Protein AF-A0A438KG50-F1 (afdb_monomer)

Structure (mmCIF, N/CA/C/O backbone):
data_AF-A0A438KG50-F1
#
_entry.id   AF-A0A438KG50-F1
#
loop_
_atom_site.group_PDB
_atom_site.id
_atom_site.type_symbol
_atom_site.label_atom_id
_atom_site.label_alt_id
_atom_site.label_comp_id
_atom_site.label_asym_id
_atom_site.label_entity_id
_atom_site.label_seq_id
_atom_site.pdbx_PDB_ins_code
_atom_site.Cartn_x
_atom_site.Cartn_y
_atom_site.Cartn_z
_atom_site.occupancy
_atom_site.B_iso_or_equiv
_atom_site.auth_seq_id
_atom_site.auth_comp_id
_atom_site.auth_asym_id
_atom_site.auth_atom_id
_atom_site.pdbx_PDB_model_num
ATOM 1 N N . MET A 1 1 ? 21.117 -13.538 11.634 1.00 56.97 1 MET A N 1
ATOM 2 C CA . MET A 1 1 ? 20.354 -13.274 10.391 1.00 56.97 1 MET A CA 1
ATOM 3 C C . MET A 1 1 ? 20.674 -14.378 9.388 1.00 56.97 1 MET A C 1
ATOM 5 O O . MET A 1 1 ? 21.851 -14.655 9.192 1.00 56.97 1 MET A O 1
ATOM 9 N N . ASN A 1 2 ? 19.670 -15.074 8.841 1.00 75.00 2 ASN A N 1
ATOM 10 C CA . ASN A 1 2 ? 19.881 -16.183 7.894 1.00 75.00 2 ASN A CA 1
ATOM 11 C C . ASN A 1 2 ? 20.673 -15.687 6.662 1.00 75.00 2 ASN A C 1
ATOM 13 O O . ASN A 1 2 ? 20.440 -14.571 6.202 1.00 75.00 2 ASN A O 1
ATOM 17 N N . SER A 1 3 ? 21.595 -16.505 6.139 1.00 83.25 3 SER A N 1
ATOM 18 C CA . SER A 1 3 ? 22.398 -16.239 4.932 1.00 83.25 3 SER A CA 1
ATOM 19 C C . SER A 1 3 ? 21.559 -15.710 3.760 1.00 83.25 3 SER A C 1
ATOM 21 O O . SER A 1 3 ? 21.962 -14.767 3.087 1.00 83.25 3 SER A O 1
ATOM 23 N N . VAL A 1 4 ? 20.345 -16.240 3.588 1.00 83.62 4 VAL A N 1
ATOM 24 C CA . VAL A 1 4 ? 19.396 -15.796 2.554 1.00 83.62 4 VAL A CA 1
ATOM 25 C C . VAL A 1 4 ? 18.961 -14.339 2.752 1.00 83.62 4 VAL A C 1
ATOM 27 O O . VAL A 1 4 ? 18.927 -13.574 1.795 1.00 83.62 4 VAL A O 1
ATOM 30 N N . MET A 1 5 ? 18.684 -13.924 3.992 1.00 83.88 5 MET A N 1
ATOM 31 C CA . MET A 1 5 ? 18.236 -12.557 4.293 1.00 83.88 5 MET A CA 1
ATOM 32 C C . MET A 1 5 ? 19.364 -11.527 4.173 1.00 83.88 5 MET A C 1
ATOM 34 O O . MET A 1 5 ? 19.077 -10.362 3.924 1.00 83.88 5 MET A O 1
ATOM 38 N N . ARG A 1 6 ? 20.630 -11.943 4.329 1.0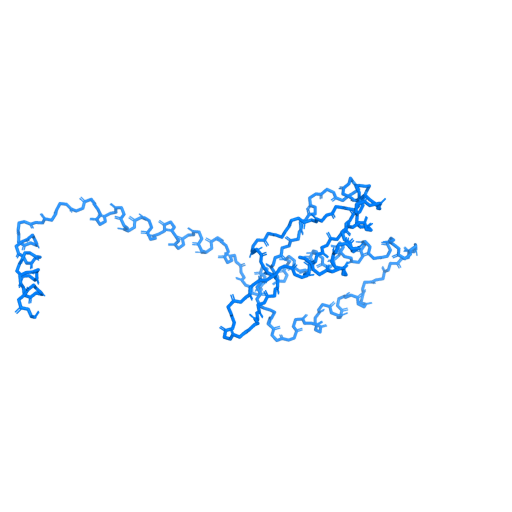0 86.94 6 ARG A N 1
ATOM 39 C CA . ARG A 1 6 ? 21.788 -11.076 4.048 1.00 86.94 6 ARG A CA 1
ATOM 40 C C . ARG A 1 6 ? 21.934 -10.816 2.554 1.00 86.94 6 ARG A C 1
ATOM 42 O O . ARG A 1 6 ? 21.935 -9.662 2.161 1.00 86.94 6 ARG A O 1
ATOM 49 N N . LYS A 1 7 ? 21.912 -11.871 1.733 1.00 91.06 7 LYS A N 1
ATOM 50 C CA . LYS A 1 7 ? 21.948 -11.738 0.266 1.00 91.06 7 LYS A CA 1
ATOM 51 C C . LYS A 1 7 ? 20.788 -10.909 -0.275 1.00 91.06 7 LYS A C 1
ATOM 53 O O . LYS A 1 7 ? 20.955 -10.135 -1.204 1.00 91.06 7 LYS A O 1
ATOM 58 N N . PHE A 1 8 ? 19.601 -11.074 0.305 1.00 85.06 8 PHE A N 1
ATOM 59 C CA . PHE A 1 8 ? 18.457 -10.244 -0.050 1.00 85.06 8 PHE A CA 1
ATOM 60 C C . PHE A 1 8 ? 18.714 -8.763 0.256 1.00 85.06 8 PHE A C 1
ATOM 62 O O . PHE A 1 8 ? 18.474 -7.934 -0.609 1.00 85.06 8 PHE A O 1
ATOM 69 N N . ALA A 1 9 ? 19.222 -8.436 1.450 1.00 86.56 9 ALA A N 1
ATOM 70 C CA . ALA A 1 9 ? 19.550 -7.057 1.814 1.00 86.56 9 ALA A CA 1
ATOM 71 C C . ALA A 1 9 ? 20.639 -6.458 0.909 1.00 86.56 9 ALA A C 1
ATOM 73 O O . ALA A 1 9 ? 20.479 -5.334 0.455 1.00 86.56 9 ALA A O 1
ATOM 74 N N . GLU A 1 10 ? 21.675 -7.234 0.580 1.00 93.25 10 GLU A N 1
ATOM 75 C CA . GLU A 1 10 ? 22.721 -6.836 -0.374 1.00 93.25 10 GLU A CA 1
ATOM 76 C C . GLU A 1 10 ? 22.114 -6.459 -1.733 1.00 93.25 10 GLU A C 1
ATOM 78 O O . GLU A 1 10 ? 22.374 -5.377 -2.237 1.00 93.25 10 GLU A O 1
ATOM 83 N N . VAL A 1 11 ? 21.212 -7.280 -2.284 1.00 90.94 11 VAL A N 1
ATOM 84 C CA . VAL A 1 11 ? 20.533 -6.967 -3.556 1.00 90.94 11 VAL A CA 1
ATOM 85 C C . VAL A 1 11 ? 19.665 -5.706 -3.463 1.00 90.94 11 VAL A C 1
ATOM 87 O O . VAL A 1 11 ? 19.568 -4.956 -4.431 1.00 90.94 11 VAL A O 1
ATOM 90 N N . VAL A 1 12 ? 19.001 -5.471 -2.328 1.00 91.19 12 VAL A N 1
ATOM 91 C CA . VAL A 1 12 ? 18.193 -4.258 -2.116 1.00 91.19 12 VAL A CA 1
ATOM 92 C C . VAL A 1 12 ? 19.076 -3.012 -2.128 1.00 91.19 12 VAL A C 1
ATOM 94 O O . VAL A 1 12 ? 18.736 -2.049 -2.821 1.00 91.19 12 VAL A O 1
ATOM 97 N N . ASP A 1 13 ? 20.204 -3.060 -1.420 1.00 92.44 13 ASP A N 1
ATOM 98 C CA . ASP A 1 13 ? 21.176 -1.967 -1.354 1.00 92.44 13 ASP A CA 1
ATOM 99 C C . ASP A 1 13 ? 21.858 -1.738 -2.711 1.00 92.44 13 ASP A C 1
ATOM 101 O O . ASP A 1 13 ? 21.903 -0.603 -3.184 1.00 92.44 13 ASP A O 1
ATOM 105 N N . ASP A 1 14 ? 22.303 -2.803 -3.385 1.00 95.19 14 ASP A N 1
ATOM 106 C CA . ASP A 1 14 ? 22.966 -2.740 -4.696 1.00 95.19 14 ASP A CA 1
ATOM 107 C C . ASP A 1 14 ? 22.068 -2.108 -5.769 1.00 95.19 14 ASP A C 1
ATOM 109 O O . ASP A 1 14 ? 22.534 -1.386 -6.653 1.00 95.19 14 ASP A O 1
ATOM 113 N N . LEU A 1 15 ? 20.760 -2.367 -5.697 1.00 92.31 15 LEU A N 1
ATOM 114 C CA . LEU A 1 15 ? 19.769 -1.787 -6.603 1.00 92.31 15 LEU A CA 1
ATOM 115 C C . LEU A 1 15 ? 19.260 -0.411 -6.139 1.00 92.31 15 LEU A C 1
ATOM 117 O O . LEU A 1 15 ? 18.443 0.196 -6.837 1.00 92.31 15 LEU A O 1
ATOM 121 N N . GLY A 1 16 ? 19.710 0.082 -4.980 1.00 91.00 16 GLY A N 1
ATOM 122 C CA . GLY A 1 16 ? 19.285 1.358 -4.402 1.00 91.00 16 GLY A CA 1
ATOM 123 C C . GLY A 1 16 ? 17.783 1.419 -4.114 1.00 91.00 16 GLY A C 1
ATOM 124 O O . GLY A 1 16 ? 17.165 2.479 -4.253 1.00 91.00 16 GLY A O 1
ATOM 125 N N . LEU A 1 17 ? 17.169 0.279 -3.786 1.00 91.44 17 LEU A N 1
ATOM 126 C CA . LEU A 1 17 ? 15.732 0.186 -3.555 1.00 91.44 17 LEU A CA 1
ATOM 127 C C . LEU A 1 17 ? 15.378 0.649 -2.142 1.00 91.44 17 LEU A C 1
ATOM 129 O O . LEU A 1 17 ? 15.995 0.267 -1.154 1.00 91.44 17 LEU A O 1
ATOM 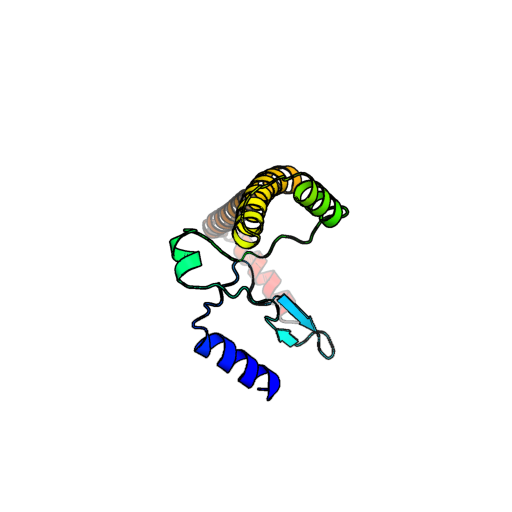133 N N . MET A 1 18 ? 14.315 1.436 -2.043 1.00 88.62 18 MET A N 1
ATOM 134 C CA . MET A 1 18 ? 13.791 1.943 -0.782 1.00 88.62 18 MET A CA 1
ATOM 135 C C . MET A 1 18 ? 12.665 1.043 -0.275 1.00 88.62 18 MET A C 1
ATOM 137 O O . MET A 1 18 ? 11.705 0.782 -0.999 1.00 88.62 18 MET A O 1
ATOM 141 N N . ASP A 1 19 ? 12.750 0.604 0.982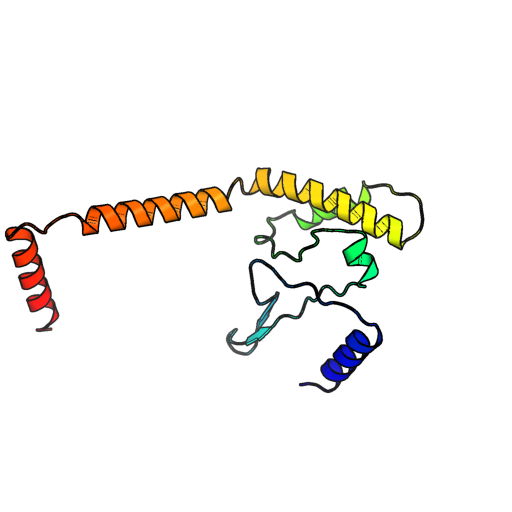 1.00 88.06 19 ASP A N 1
ATOM 142 C CA . ASP A 1 19 ? 11.649 -0.069 1.682 1.00 88.06 19 ASP A CA 1
ATOM 143 C C . ASP A 1 19 ? 10.702 0.977 2.281 1.00 88.06 19 ASP A C 1
ATOM 145 O O . ASP A 1 19 ? 11.062 1.714 3.202 1.00 88.06 19 ASP A O 1
ATOM 149 N N . LEU A 1 20 ? 9.480 1.062 1.755 1.00 84.12 20 LEU A N 1
ATOM 150 C CA . LEU A 1 20 ? 8.488 2.013 2.252 1.00 84.12 20 LEU A CA 1
ATOM 151 C C . LEU A 1 20 ? 8.063 1.653 3.681 1.00 84.12 20 LEU A C 1
ATOM 153 O O . LEU A 1 20 ? 7.773 0.489 3.940 1.00 84.12 20 LEU A O 1
ATOM 157 N N . PRO A 1 21 ? 7.954 2.604 4.625 1.00 81.50 21 PRO A N 1
ATOM 158 C CA . PRO A 1 21 ? 7.528 2.297 5.988 1.00 81.50 21 PRO A CA 1
ATOM 159 C C . PRO A 1 21 ? 6.062 1.840 6.032 1.00 81.50 21 PRO A C 1
ATOM 161 O O . PRO A 1 21 ? 5.196 2.413 5.365 1.00 81.50 21 PRO A O 1
ATOM 164 N N . LEU A 1 22 ? 5.782 0.827 6.859 1.00 81.06 22 LEU A N 1
ATOM 165 C CA . LEU A 1 22 ? 4.425 0.358 7.131 1.00 81.06 22 LEU A CA 1
ATOM 166 C C . LEU A 1 22 ? 3.763 1.255 8.184 1.00 81.06 22 LEU A C 1
ATOM 168 O O . LEU A 1 22 ? 4.232 1.361 9.313 1.00 81.06 22 LEU A O 1
ATOM 172 N N . GLN A 1 23 ? 2.646 1.874 7.820 1.00 80.06 23 GLN A N 1
ATOM 173 C CA . GLN A 1 23 ? 1.787 2.640 8.717 1.00 80.06 23 GLN A CA 1
ATOM 174 C C . GLN A 1 23 ? 0.640 1.768 9.246 1.00 80.06 23 GLN A C 1
ATOM 176 O O . GLN A 1 23 ? 0.071 0.944 8.521 1.00 80.06 23 GLN A O 1
ATOM 181 N N . GLY A 1 24 ? 0.264 1.973 10.511 1.00 69.19 24 GLY A N 1
ATOM 182 C CA . GLY A 1 24 ? -0.836 1.241 11.153 1.00 69.19 24 GLY A CA 1
ATOM 183 C C . GLY A 1 24 ? -0.461 -0.150 11.687 1.00 69.19 24 GLY A C 1
ATOM 184 O O . GLY A 1 24 ? -1.348 -0.955 11.976 1.00 69.19 24 GLY A O 1
ATOM 185 N N . GLY A 1 25 ? 0.836 -0.448 11.815 1.00 70.31 25 GLY A N 1
ATOM 186 C CA . GLY A 1 25 ? 1.359 -1.646 12.477 1.00 70.31 25 GLY A CA 1
ATOM 187 C C . GLY A 1 25 ? 2.841 -1.876 12.175 1.00 70.31 25 GLY A C 1
ATOM 188 O O . GLY A 1 25 ? 3.329 -1.452 11.136 1.00 70.31 25 GLY A O 1
ATOM 189 N N . GLU A 1 26 ? 3.550 -2.566 13.067 1.00 72.44 26 GLU A N 1
ATOM 190 C CA . GLU A 1 26 ? 4.988 -2.854 12.904 1.00 72.44 26 GLU A CA 1
ATOM 191 C C . GLU A 1 26 ? 5.259 -4.209 12.226 1.00 72.44 26 GLU A C 1
ATOM 193 O O . GLU A 1 26 ? 6.347 -4.454 11.705 1.00 72.44 26 GLU A O 1
ATOM 198 N N . PHE A 1 27 ? 4.250 -5.085 12.178 1.00 81.12 27 PHE A N 1
ATOM 199 C CA . PHE A 1 27 ? 4.397 -6.478 11.758 1.00 81.12 27 PHE A CA 1
ATOM 200 C C . PHE A 1 27 ? 3.329 -6.881 10.743 1.00 81.12 27 PHE A C 1
ATOM 202 O O . PHE A 1 27 ? 2.166 -6.475 10.834 1.00 81.12 27 PHE A O 1
ATOM 209 N N . THR A 1 28 ? 3.721 -7.720 9.786 1.00 77.31 28 THR A N 1
ATOM 210 C CA . THR A 1 28 ? 2.817 -8.274 8.763 1.00 77.31 28 THR A CA 1
ATOM 211 C C . THR A 1 28 ? 2.556 -9.759 8.973 1.00 77.31 28 THR A C 1
ATOM 213 O O . THR A 1 28 ? 1.570 -10.290 8.470 1.00 77.31 28 THR A O 1
ATOM 216 N N . TRP A 1 29 ? 3.387 -10.402 9.792 1.00 80.56 29 TRP A N 1
ATOM 217 C CA . TRP A 1 29 ? 3.307 -11.810 10.114 1.00 80.56 29 TRP A CA 1
ATOM 218 C C . TRP A 1 29 ? 3.465 -12.038 11.619 1.00 80.56 29 TRP A C 1
ATOM 220 O O . TRP A 1 29 ? 4.251 -11.366 12.293 1.00 80.56 29 TRP A O 1
ATOM 230 N N . ASN A 1 30 ? 2.722 -13.013 12.133 1.00 82.69 30 ASN A N 1
ATOM 231 C CA . ASN A 1 30 ? 2.808 -13.518 13.494 1.00 82.69 30 ASN A CA 1
ATOM 232 C C . ASN A 1 30 ? 2.848 -15.052 13.467 1.00 82.69 30 ASN A C 1
ATOM 234 O O . ASN A 1 30 ? 2.116 -15.681 12.701 1.00 82.69 30 ASN A O 1
ATOM 238 N N . GLY A 1 31 ? 3.695 -15.651 14.299 1.00 80.25 31 GLY A N 1
ATOM 239 C CA . GLY A 1 31 ? 3.814 -17.102 14.398 1.00 80.25 31 GLY A CA 1
ATOM 240 C C . GLY A 1 31 ? 4.907 -17.548 15.369 1.00 80.25 31 GLY A C 1
ATOM 241 O O . GLY A 1 31 ? 5.218 -16.853 16.332 1.00 80.25 31 GLY A O 1
ATOM 242 N N . GLY A 1 32 ? 5.462 -18.742 15.152 1.00 80.12 32 GLY A N 1
ATOM 243 C CA . GLY A 1 32 ? 6.339 -19.415 16.120 1.00 80.12 32 GLY A CA 1
ATOM 244 C C . GLY A 1 32 ? 5.559 -20.204 17.181 1.00 80.12 32 GLY A C 1
ATOM 245 O O . GLY A 1 32 ? 4.325 -20.194 17.194 1.00 80.12 32 GLY A O 1
ATOM 246 N N . GLN A 1 33 ? 6.272 -20.910 18.067 1.00 71.00 33 GLN A N 1
ATOM 247 C CA . GLN A 1 33 ? 5.645 -21.675 19.150 1.00 71.00 33 GLN A CA 1
ATOM 248 C C . GLN A 1 33 ? 4.793 -20.723 20.005 1.00 71.00 33 GLN A C 1
ATOM 250 O O . GLN A 1 33 ? 5.285 -19.698 20.473 1.00 71.00 33 GLN A O 1
ATOM 255 N N . ASN A 1 34 ? 3.504 -21.028 20.166 1.00 75.00 34 ASN A N 1
ATOM 256 C CA . ASN A 1 34 ? 2.542 -20.204 20.910 1.00 75.00 34 ASN A CA 1
ATOM 257 C C . ASN A 1 34 ? 2.388 -18.748 20.415 1.00 75.00 34 ASN A C 1
ATOM 259 O O . ASN A 1 34 ? 2.014 -17.881 21.201 1.00 75.00 34 ASN A O 1
ATOM 263 N N . ASN A 1 35 ? 2.634 -18.462 19.126 1.00 76.12 35 ASN A N 1
ATOM 264 C CA . ASN A 1 35 ? 2.418 -17.133 18.528 1.00 76.12 35 ASN A CA 1
ATOM 265 C C . ASN A 1 35 ? 3.248 -16.005 19.190 1.00 76.12 35 ASN A C 1
ATOM 267 O O . ASN A 1 35 ? 2.794 -14.866 19.276 1.00 76.12 35 ASN A O 1
ATOM 271 N N . GLN A 1 36 ? 4.449 -16.335 19.679 1.00 75.38 36 GLN A N 1
ATOM 272 C CA . GLN A 1 36 ? 5.335 -15.407 20.397 1.00 75.38 36 GLN A CA 1
ATOM 273 C C . GLN A 1 36 ? 6.337 -14.656 19.503 1.00 75.38 36 GLN A C 1
ATOM 275 O O . GLN A 1 36 ? 7.145 -13.881 20.013 1.00 75.38 36 GLN A O 1
ATOM 280 N N . VAL A 1 37 ? 6.328 -14.878 18.185 1.00 80.12 37 VAL A N 1
ATOM 281 C CA . VAL A 1 37 ? 7.243 -14.216 17.246 1.00 80.12 37 VAL A CA 1
ATOM 282 C C . VAL A 1 37 ? 6.454 -13.360 16.265 1.00 80.12 37 VAL A C 1
ATOM 284 O O . VAL A 1 37 ? 5.543 -13.836 15.587 1.00 80.12 37 VAL A O 1
ATOM 287 N N . TRP A 1 38 ? 6.863 -12.101 16.140 1.00 80.44 38 TRP A N 1
ATOM 288 C CA . TRP A 1 38 ? 6.342 -11.164 15.154 1.00 80.44 38 TRP A CA 1
ATOM 289 C C . TRP A 1 38 ? 7.440 -10.762 14.181 1.00 80.44 38 TRP A C 1
ATOM 291 O O . TRP A 1 38 ? 8.589 -10.550 14.568 1.00 80.44 38 TRP A O 1
ATOM 301 N N . ALA A 1 39 ? 7.086 -10.670 12.903 1.00 80.12 39 ALA A N 1
ATOM 302 C CA . ALA A 1 39 ? 8.017 -10.277 11.860 1.00 80.12 39 ALA A CA 1
ATOM 303 C C . ALA A 1 39 ? 7.332 -9.412 10.803 1.00 80.12 39 ALA A C 1
ATOM 305 O O . ALA A 1 39 ? 6.138 -9.534 10.515 1.00 80.12 39 ALA A O 1
ATOM 306 N N . ARG A 1 40 ? 8.126 -8.542 10.181 1.00 81.19 40 ARG A N 1
ATOM 307 C CA . ARG A 1 40 ? 7.743 -7.826 8.968 1.00 81.19 40 ARG A CA 1
ATOM 308 C C . ARG A 1 40 ? 8.312 -8.569 7.764 1.00 81.19 40 ARG A C 1
ATOM 310 O O . ARG A 1 40 ? 9.491 -8.416 7.441 1.00 81.19 40 ARG A O 1
ATOM 317 N N . LEU A 1 41 ? 7.480 -9.408 7.150 1.00 80.88 41 LEU A N 1
ATOM 318 C CA . LEU A 1 41 ? 7.855 -10.205 5.977 1.00 80.88 41 LEU A CA 1
ATOM 319 C C . LEU A 1 41 ? 7.438 -9.538 4.661 1.00 80.88 41 LEU A C 1
ATOM 321 O O . LEU A 1 41 ? 8.107 -9.723 3.650 1.00 80.88 41 LEU A O 1
ATOM 325 N N . ASP A 1 42 ? 6.383 -8.723 4.678 1.00 83.31 42 ASP A N 1
ATOM 326 C CA . ASP A 1 42 ? 5.841 -8.088 3.477 1.00 83.31 42 ASP A CA 1
ATOM 327 C C . ASP A 1 42 ? 6.408 -6.669 3.341 1.00 83.31 42 ASP A C 1
ATOM 329 O O . ASP A 1 42 ? 5.943 -5.717 3.986 1.00 83.31 42 ASP A O 1
ATOM 333 N N . ARG A 1 43 ? 7.450 -6.547 2.512 1.00 85.06 43 ARG A N 1
ATOM 334 C CA . ARG A 1 43 ? 8.163 -5.294 2.212 1.00 85.06 43 ARG A CA 1
ATOM 335 C C . ARG A 1 43 ? 7.782 -4.772 0.831 1.00 85.06 43 ARG A C 1
ATOM 337 O O . ARG A 1 43 ? 7.671 -5.552 -0.113 1.00 85.06 43 ARG A O 1
ATOM 344 N N . PHE A 1 44 ? 7.604 -3.459 0.710 1.00 85.44 44 PHE A N 1
ATOM 345 C CA . PHE A 1 44 ? 7.350 -2.795 -0.570 1.00 85.44 44 PHE A CA 1
ATOM 346 C C . PHE A 1 44 ? 8.588 -2.003 -0.968 1.00 85.44 44 PHE A C 1
ATOM 348 O O . PHE A 1 44 ? 8.825 -0.911 -0.456 1.00 85.44 44 PHE A O 1
ATOM 355 N N . LEU A 1 45 ? 9.362 -2.587 -1.881 1.00 88.94 45 LEU A N 1
ATOM 356 C CA . LEU A 1 45 ? 10.605 -2.023 -2.389 1.00 88.94 45 LEU A CA 1
ATOM 357 C C . LEU A 1 45 ? 10.339 -1.191 -3.640 1.00 88.94 45 LEU A C 1
ATOM 359 O O . LEU A 1 45 ? 9.713 -1.673 -4.586 1.00 88.94 45 LEU A O 1
ATOM 363 N N . VAL A 1 46 ? 10.809 0.051 -3.646 1.00 86.50 46 VAL A N 1
ATOM 364 C CA . VAL A 1 46 ? 10.560 1.011 -4.726 1.00 86.50 46 VAL A CA 1
ATOM 365 C C . VAL A 1 46 ? 11.840 1.734 -5.113 1.00 86.50 46 VAL A C 1
ATOM 367 O O . VAL A 1 46 ? 12.711 1.947 -4.276 1.00 86.50 46 VAL A O 1
ATOM 370 N N . SER A 1 47 ? 11.971 2.121 -6.382 1.00 89.00 47 SER A N 1
ATOM 371 C CA . SER A 1 47 ? 13.090 2.969 -6.794 1.00 89.00 47 SER A CA 1
ATOM 372 C C . SER A 1 47 ? 12.864 4.419 -6.340 1.00 89.00 47 SER A C 1
ATOM 374 O O . SER A 1 47 ? 11.711 4.863 -6.288 1.00 89.00 47 SER A O 1
ATOM 376 N N . PRO A 1 48 ? 13.932 5.199 -6.101 1.00 86.44 48 PRO A N 1
ATOM 377 C CA . PRO A 1 48 ? 13.809 6.618 -5.751 1.00 86.44 48 PRO A CA 1
ATOM 378 C C . PRO A 1 48 ? 13.060 7.425 -6.826 1.00 86.44 48 PRO A C 1
ATOM 380 O O . PRO A 1 48 ? 12.162 8.212 -6.541 1.00 86.44 48 PRO A O 1
ATOM 383 N N . SER A 1 49 ? 13.325 7.127 -8.099 1.00 85.69 49 SER A N 1
ATOM 384 C CA . SER A 1 49 ? 12.613 7.740 -9.228 1.00 85.69 49 SER A CA 1
ATOM 385 C C . SER A 1 49 ? 11.099 7.500 -9.199 1.00 85.69 49 SER A C 1
ATOM 387 O O . SER A 1 49 ? 10.320 8.326 -9.674 1.00 85.69 49 SER A O 1
ATOM 389 N N . TRP A 1 50 ? 10.655 6.374 -8.633 1.00 82.00 50 TRP A N 1
ATOM 390 C CA . TRP A 1 50 ? 9.236 6.076 -8.485 1.00 82.00 50 TRP A CA 1
ATOM 391 C C . TRP A 1 50 ? 8.608 6.903 -7.362 1.00 82.00 50 TRP A C 1
ATOM 393 O O . TRP A 1 50 ? 7.483 7.377 -7.518 1.00 82.00 50 TRP A O 1
ATOM 403 N N . THR A 1 51 ? 9.328 7.136 -6.261 1.00 81.62 51 THR A N 1
ATOM 404 C CA . THR A 1 51 ? 8.842 8.017 -5.188 1.00 81.62 51 THR A CA 1
ATOM 405 C C . THR A 1 51 ? 8.720 9.466 -5.648 1.00 81.62 51 THR A C 1
ATOM 407 O O . THR A 1 51 ? 7.734 10.112 -5.300 1.00 81.62 51 THR A O 1
ATOM 410 N N . ASP A 1 52 ? 9.631 9.934 -6.507 1.00 84.00 52 ASP A N 1
ATOM 411 C CA . ASP A 1 52 ? 9.576 11.284 -7.086 1.00 84.00 52 ASP A CA 1
ATOM 412 C C . ASP A 1 52 ? 8.357 11.462 -8.003 1.00 84.00 52 ASP A C 1
ATOM 414 O O . ASP A 1 52 ? 7.669 12.485 -7.982 1.00 84.00 52 ASP A O 1
ATOM 418 N N . GLN A 1 53 ? 8.057 10.441 -8.813 1.00 81.06 53 GLN A N 1
ATOM 419 C CA . GLN A 1 53 ? 6.924 10.470 -9.737 1.00 81.06 53 GLN A CA 1
ATOM 420 C C . GLN A 1 53 ? 5.572 10.373 -9.010 1.00 81.06 53 GLN A C 1
ATOM 422 O O . GLN A 1 53 ? 4.563 10.909 -9.480 1.00 81.06 53 GLN A O 1
ATOM 427 N N . TYR A 1 54 ? 5.529 9.678 -7.874 1.00 73.81 54 TYR A N 1
ATOM 428 C CA . TYR A 1 54 ? 4.304 9.374 -7.145 1.00 73.81 54 TYR A CA 1
ATOM 429 C C . TYR A 1 54 ? 4.388 9.894 -5.704 1.00 73.81 54 TYR A C 1
ATOM 431 O O . TYR A 1 54 ? 4.505 9.147 -4.739 1.00 73.81 54 TYR A O 1
ATOM 439 N N . ASN A 1 55 ? 4.252 11.206 -5.536 1.00 76.81 55 ASN A N 1
ATOM 440 C CA . ASN A 1 55 ? 4.288 11.822 -4.210 1.00 76.81 55 ASN A CA 1
ATOM 441 C C . ASN A 1 55 ? 3.197 11.282 -3.261 1.00 76.81 55 ASN A C 1
ATOM 443 O O . ASN A 1 55 ? 2.039 11.078 -3.644 1.00 76.81 55 ASN A O 1
ATOM 447 N N . GLY A 1 56 ? 3.563 11.086 -1.989 1.00 73.69 56 GLY A N 1
ATOM 448 C CA . GLY A 1 56 ? 2.634 10.666 -0.933 1.00 73.69 56 GLY A CA 1
ATOM 449 C C . GLY A 1 56 ? 2.204 9.196 -1.008 1.00 73.69 56 GLY A C 1
ATOM 450 O O . GLY A 1 56 ? 1.078 8.850 -0.626 1.00 73.69 56 GLY A O 1
ATOM 451 N N . ILE A 1 57 ? 3.058 8.318 -1.538 1.00 75.88 57 ILE A N 1
ATOM 452 C CA . ILE A 1 57 ? 2.885 6.874 -1.365 1.00 75.88 57 ILE A CA 1
ATOM 453 C C . ILE A 1 57 ? 3.204 6.499 0.081 1.00 75.88 57 ILE A C 1
ATOM 455 O O . ILE A 1 57 ? 4.224 6.896 0.635 1.00 75.88 57 ILE A O 1
ATOM 459 N N . SER A 1 58 ? 2.346 5.674 0.664 1.00 78.81 58 SER A N 1
ATOM 460 C CA . SER A 1 58 ? 2.586 5.019 1.940 1.00 78.81 58 SER A CA 1
ATOM 461 C C . SER A 1 58 ? 2.090 3.580 1.871 1.00 78.81 58 SER A C 1
ATOM 463 O O . SER A 1 58 ? 1.116 3.276 1.172 1.00 78.81 58 SER A O 1
ATOM 465 N N . GLN A 1 59 ? 2.769 2.685 2.588 1.00 79.56 59 GLN A N 1
ATOM 466 C CA . GLN A 1 59 ? 2.255 1.351 2.861 1.00 79.56 59 GLN A CA 1
ATOM 467 C C . GLN A 1 59 ? 1.387 1.449 4.118 1.00 79.56 59 GLN A C 1
ATOM 469 O O . GLN A 1 59 ? 1.865 1.898 5.153 1.00 79.56 59 GLN A O 1
ATOM 474 N N . CYS A 1 60 ? 0.127 1.020 4.053 1.00 75.50 60 CYS A N 1
ATOM 475 C CA . CYS A 1 60 ? -0.767 1.013 5.211 1.00 75.50 60 CYS A CA 1
ATOM 476 C C . CYS A 1 60 ? -1.357 -0.378 5.417 1.00 75.50 60 CYS A C 1
ATOM 478 O O . CYS A 1 60 ? -1.734 -1.050 4.452 1.00 75.50 60 CYS A O 1
ATOM 480 N N . ARG A 1 61 ? -1.494 -0.792 6.677 1.00 70.50 61 ARG A N 1
ATOM 481 C CA . ARG A 1 61 ? -2.257 -1.992 7.016 1.00 70.50 61 ARG A CA 1
ATOM 482 C C . ARG A 1 61 ? -3.750 -1.687 6.912 1.00 70.50 61 ARG A C 1
ATOM 484 O O . ARG A 1 61 ? -4.246 -0.786 7.582 1.00 70.50 61 ARG A O 1
ATOM 491 N N . LEU A 1 62 ? -4.466 -2.435 6.077 1.00 69.06 62 LEU A N 1
ATOM 492 C CA . LEU A 1 62 ? -5.927 -2.373 6.041 1.00 69.06 62 LEU A CA 1
ATOM 493 C C . LEU A 1 62 ? -6.519 -3.155 7.221 1.00 69.06 62 LEU A C 1
ATOM 495 O O . LEU A 1 62 ? -5.907 -4.104 7.724 1.00 69.06 62 LEU A O 1
ATOM 499 N N . SER A 1 63 ? -7.724 -2.765 7.645 1.00 67.12 63 SER A N 1
ATOM 500 C CA . SER A 1 63 ? -8.557 -3.584 8.529 1.00 67.12 63 SER A CA 1
ATOM 501 C C . SER A 1 63 ? -8.749 -4.976 7.917 1.00 67.12 63 SER A C 1
ATOM 503 O O . SER A 1 63 ? -8.594 -5.165 6.705 1.00 67.12 63 SER A O 1
ATOM 505 N N . ARG A 1 64 ? -9.031 -5.981 8.760 1.00 65.38 64 ARG A N 1
ATOM 506 C CA . ARG A 1 64 ? -9.211 -7.360 8.284 1.00 65.38 64 ARG A CA 1
ATOM 507 C C . ARG A 1 64 ? -10.190 -7.361 7.102 1.00 65.38 64 ARG A C 1
ATOM 509 O O . ARG A 1 64 ? -11.275 -6.795 7.242 1.00 65.38 64 ARG A O 1
ATOM 516 N N . PRO A 1 65 ? -9.812 -7.959 5.959 1.00 65.88 65 PRO A N 1
ATOM 517 C CA . PRO A 1 65 ? -10.676 -7.968 4.794 1.00 65.88 65 PRO A CA 1
ATOM 518 C C . PRO A 1 65 ? -11.974 -8.688 5.152 1.00 65.88 65 PRO A C 1
ATOM 520 O O . PRO A 1 65 ? -11.943 -9.817 5.642 1.00 65.88 65 PRO A O 1
ATOM 523 N N . VAL A 1 66 ? -13.098 -8.010 4.931 1.00 72.94 66 VAL A N 1
ATOM 524 C CA . VAL A 1 66 ? -14.424 -8.626 5.012 1.00 72.94 66 VAL A CA 1
ATOM 525 C C . VAL A 1 66 ? -14.559 -9.693 3.929 1.00 72.94 66 VAL A C 1
ATOM 527 O O . VAL A 1 66 ? -13.843 -9.681 2.919 1.00 72.94 66 VAL A O 1
ATOM 530 N N . GLU A 1 67 ? -15.469 -10.633 4.143 1.00 81.06 67 GLU A N 1
ATOM 531 C CA . GLU A 1 67 ? -15.783 -11.658 3.154 1.00 81.06 67 GLU A CA 1
ATOM 532 C C . GLU A 1 67 ? -16.127 -11.019 1.794 1.00 81.06 67 GLU A C 1
ATOM 534 O O . GLU A 1 67 ? -16.737 -9.953 1.725 1.00 81.06 67 GLU A O 1
ATOM 539 N N . GLY A 1 68 ? -15.633 -11.607 0.700 1.00 84.44 68 GLY A N 1
ATOM 540 C CA . GLY A 1 68 ? -15.785 -11.059 -0.656 1.00 84.44 68 GLY A CA 1
ATOM 541 C C . GLY A 1 68 ? -14.832 -9.912 -1.039 1.00 84.44 68 GLY A C 1
ATOM 542 O O . GLY A 1 68 ? -14.774 -9.548 -2.214 1.00 84.44 68 GLY A O 1
ATOM 543 N N . PHE A 1 69 ? -14.013 -9.373 -0.121 1.00 84.75 69 PHE A N 1
ATOM 544 C CA . PHE A 1 69 ? -13.079 -8.276 -0.441 1.00 84.75 69 PHE A CA 1
ATOM 545 C C . PHE A 1 69 ? -12.104 -8.622 -1.579 1.00 84.75 69 PHE A C 1
ATOM 547 O O . PHE A 1 69 ? -11.848 -7.805 -2.463 1.00 84.75 69 PHE A O 1
ATOM 554 N N . LYS A 1 70 ? -11.560 -9.846 -1.582 1.00 84.19 70 LYS A N 1
ATOM 555 C CA . LYS A 1 70 ? -10.610 -10.286 -2.617 1.00 84.19 70 LYS A CA 1
ATOM 556 C C . LYS A 1 70 ? -11.255 -10.329 -4.003 1.00 84.19 70 LYS A C 1
ATOM 558 O O . LYS A 1 70 ? -10.622 -9.915 -4.973 1.00 84.19 70 LYS A O 1
ATOM 563 N N . ASP A 1 71 ? -12.495 -10.799 -4.089 1.00 90.56 71 ASP A N 1
ATOM 564 C CA . ASP A 1 71 ? -13.223 -10.900 -5.354 1.00 90.56 71 ASP A CA 1
ATOM 565 C C . ASP A 1 71 ? -13.647 -9.522 -5.865 1.00 90.56 71 ASP A C 1
ATOM 567 O O . ASP A 1 71 ? -13.526 -9.244 -7.059 1.00 90.56 71 ASP A O 1
ATOM 571 N N . LEU A 1 72 ? -14.016 -8.612 -4.958 1.00 91.50 72 LEU A N 1
ATOM 572 C CA . LEU A 1 72 ? -14.286 -7.212 -5.280 1.00 91.50 72 LEU A CA 1
ATOM 573 C C . LEU A 1 72 ? -13.060 -6.520 -5.896 1.00 91.50 72 LEU A C 1
ATOM 575 O O . LEU A 1 72 ? -13.145 -5.942 -6.982 1.00 91.50 72 LEU A O 1
ATOM 579 N N . VAL A 1 73 ? -11.898 -6.625 -5.241 1.00 91.31 73 VAL A N 1
ATOM 580 C CA . VAL A 1 73 ? -10.641 -6.039 -5.737 1.00 91.31 73 VAL A CA 1
ATOM 581 C C . VAL A 1 73 ? -10.226 -6.671 -7.068 1.00 91.31 73 VAL A C 1
ATOM 583 O O . VAL A 1 73 ? -9.786 -5.960 -7.973 1.00 91.31 73 VAL A O 1
ATOM 586 N N . ARG A 1 74 ? -10.401 -7.991 -7.224 1.00 92.31 74 ARG A N 1
ATOM 587 C CA . ARG A 1 74 ? -10.128 -8.703 -8.481 1.00 92.31 74 ARG A CA 1
ATOM 588 C C . ARG A 1 74 ? -11.011 -8.197 -9.621 1.00 92.31 74 ARG A C 1
ATOM 590 O O . ARG A 1 74 ? -10.487 -7.927 -10.700 1.00 92.31 74 ARG A O 1
ATOM 597 N N . SER A 1 75 ? -12.309 -8.039 -9.373 1.00 96.19 75 SER A N 1
ATOM 598 C CA . SER A 1 75 ? -13.267 -7.507 -10.346 1.00 96.19 75 SER A CA 1
ATOM 599 C C . SER A 1 75 ? -12.866 -6.101 -10.803 1.00 96.19 75 SER A C 1
ATOM 601 O O . SER A 1 75 ? -12.733 -5.847 -12.001 1.00 96.19 75 SER A O 1
ATOM 603 N N . TRP A 1 76 ? -12.536 -5.206 -9.864 1.00 96.31 76 TRP A N 1
ATOM 604 C CA . TRP A 1 76 ? -12.035 -3.873 -10.209 1.00 96.31 76 TRP A CA 1
ATOM 605 C C . TRP A 1 76 ? -10.741 -3.923 -11.019 1.00 96.31 76 TRP A C 1
ATOM 607 O O . TRP A 1 76 ? -10.623 -3.215 -12.014 1.00 96.31 76 TRP A O 1
ATOM 617 N N . TRP A 1 77 ? -9.777 -4.758 -10.622 1.00 94.75 77 TRP A N 1
ATOM 618 C CA . TRP A 1 77 ? -8.503 -4.878 -11.329 1.00 94.75 77 TRP A CA 1
ATOM 619 C C . TRP A 1 77 ? -8.679 -5.305 -12.786 1.00 94.75 77 TRP A C 1
ATOM 621 O O . TRP A 1 77 ? -8.009 -4.768 -13.673 1.00 94.75 77 TRP A O 1
ATOM 631 N N . GLN A 1 78 ? -9.560 -6.275 -13.032 1.00 95.12 78 GLN A N 1
ATOM 632 C CA . GLN A 1 78 ? -9.855 -6.783 -14.370 1.00 95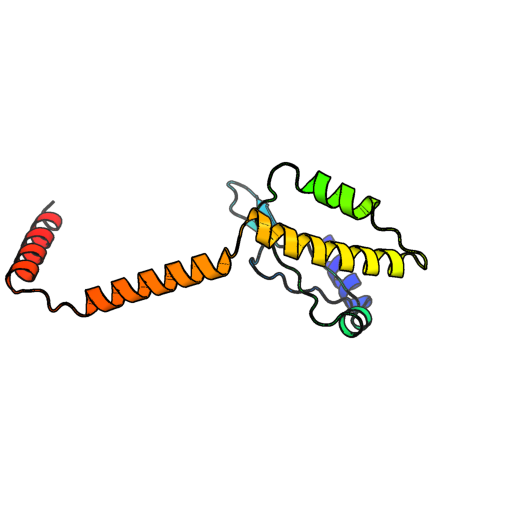.12 78 GLN A CA 1
ATOM 633 C C . GLN A 1 78 ? -10.596 -5.745 -15.219 1.00 95.12 78 GLN A C 1
ATOM 635 O O . GLN A 1 78 ? -10.255 -5.592 -16.387 1.00 95.12 78 GLN A O 1
ATOM 640 N N . GLY A 1 79 ? -11.523 -4.988 -14.622 1.00 94.38 79 GLY A N 1
ATOM 641 C CA . GLY A 1 79 ? -12.295 -3.953 -15.317 1.00 94.38 79 GLY A CA 1
ATOM 642 C C . GLY A 1 79 ? -11.531 -2.664 -15.645 1.00 94.38 79 GLY A C 1
ATOM 643 O O . GLY A 1 79 ? -12.011 -1.866 -16.443 1.00 94.38 79 GLY A O 1
ATOM 644 N N . ILE A 1 80 ? -10.355 -2.425 -15.053 1.00 94.12 80 ILE A N 1
ATOM 645 C CA . ILE A 1 80 ? -9.526 -1.266 -15.417 1.00 94.12 80 ILE A CA 1
ATOM 646 C C . ILE A 1 80 ? -8.741 -1.594 -16.693 1.00 94.12 80 ILE A C 1
ATOM 648 O O . ILE A 1 80 ? -7.816 -2.411 -16.674 1.00 94.12 80 ILE A O 1
ATOM 652 N N . GLU A 1 81 ? -9.054 -0.918 -17.793 1.00 93.19 81 GLU A N 1
ATOM 653 C CA . GLU A 1 81 ? -8.308 -1.023 -19.048 1.00 93.19 81 GLU A CA 1
ATOM 654 C C . GLU A 1 81 ? -7.281 0.106 -19.177 1.00 93.19 81 GLU A C 1
ATOM 656 O O . GLU A 1 81 ? -7.604 1.285 -19.067 1.00 93.19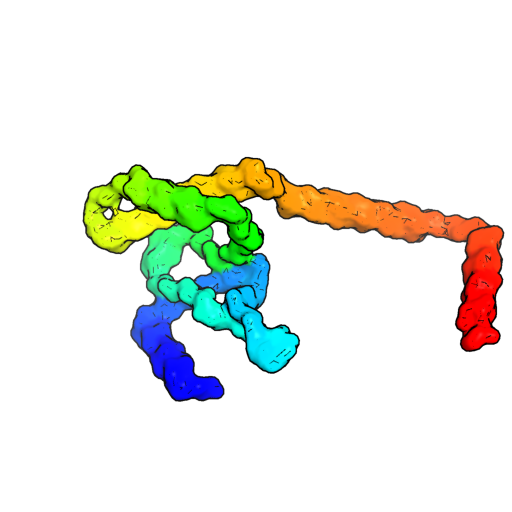 81 GLU A O 1
ATOM 661 N N . VAL A 1 82 ? -6.016 -0.251 -19.422 1.00 93.75 82 VAL A N 1
ATOM 662 C CA . VAL A 1 82 ? -4.924 0.715 -19.613 1.00 93.75 82 VAL A CA 1
ATOM 663 C C . VAL A 1 82 ? -4.077 0.275 -20.800 1.00 93.75 82 VAL A C 1
ATOM 665 O O . VAL A 1 82 ? -3.688 -0.893 -20.894 1.00 93.75 82 VAL A O 1
ATOM 668 N N . ARG A 1 83 ? -3.760 1.209 -21.700 1.00 93.25 83 ARG A N 1
ATOM 669 C CA . ARG A 1 83 ? -2.813 1.011 -22.810 1.00 93.25 83 ARG A CA 1
ATOM 670 C C . ARG A 1 83 ? -1.435 1.564 -22.433 1.00 93.25 83 ARG A C 1
ATOM 672 O O . ARG A 1 83 ? -1.344 2.477 -21.623 1.00 93.25 83 ARG A O 1
ATOM 679 N N . GLY A 1 84 ? -0.368 1.008 -23.009 1.00 92.00 84 GLY A N 1
ATOM 680 C CA . GLY A 1 84 ? 1.016 1.424 -22.742 1.00 92.00 84 GLY A CA 1
ATOM 681 C C . GLY A 1 84 ? 1.918 0.286 -22.260 1.00 92.00 84 GLY A C 1
ATOM 682 O O . GLY A 1 84 ? 1.575 -0.892 -22.392 1.00 92.00 84 GLY A O 1
ATOM 683 N N . SER A 1 85 ? 3.078 0.641 -21.707 1.00 91.06 85 SER A N 1
ATOM 684 C CA . SER A 1 85 ? 4.048 -0.316 -21.164 1.00 91.06 85 SER A CA 1
ATOM 685 C C . SER A 1 85 ? 3.505 -1.049 -19.929 1.00 91.06 85 SER A C 1
ATOM 687 O O . SER A 1 85 ? 2.587 -0.575 -19.258 1.00 91.06 85 SER A O 1
ATOM 689 N N . GLY A 1 86 ? 4.073 -2.216 -19.604 1.00 83.81 86 GLY A N 1
ATOM 690 C CA . GLY A 1 86 ? 3.652 -3.003 -18.436 1.00 83.81 86 GLY A CA 1
ATOM 691 C C . GLY A 1 86 ? 3.754 -2.230 -17.115 1.00 83.81 86 GLY A C 1
ATOM 692 O O . GLY A 1 86 ? 2.817 -2.254 -16.319 1.00 83.81 86 GLY A O 1
ATOM 693 N N . SER A 1 87 ? 4.839 -1.475 -16.925 1.00 79.38 87 SER A N 1
ATOM 694 C CA . SER A 1 87 ? 5.041 -0.611 -15.754 1.00 79.38 87 SER A CA 1
ATOM 695 C C . SER A 1 87 ? 4.002 0.509 -15.670 1.00 79.38 87 SER A C 1
ATOM 697 O O . SER A 1 87 ? 3.448 0.754 -14.599 1.00 79.38 87 SER A O 1
ATOM 699 N N . TYR A 1 88 ? 3.671 1.136 -16.803 1.00 83.38 88 TYR A N 1
ATOM 700 C CA . TYR A 1 88 ? 2.631 2.162 -16.867 1.00 83.38 88 TYR A CA 1
ATOM 701 C C . TYR A 1 88 ? 1.244 1.588 -16.554 1.00 83.38 88 TYR A C 1
ATOM 703 O O . TYR A 1 88 ? 0.510 2.149 -15.743 1.00 83.38 88 TYR A O 1
ATOM 711 N N . LYS A 1 89 ? 0.898 0.427 -17.131 1.00 89.62 89 LYS A N 1
ATOM 712 C CA . LYS A 1 89 ? -0.363 -0.272 -16.838 1.00 89.62 89 LYS A CA 1
ATOM 713 C C . LYS A 1 89 ? -0.497 -0.575 -15.348 1.00 89.62 89 LYS A C 1
ATOM 715 O O . LYS A 1 89 ? -1.538 -0.284 -14.766 1.00 89.62 89 LYS A O 1
ATOM 720 N N . LEU A 1 90 ? 0.550 -1.129 -14.736 1.00 83.88 90 LEU A N 1
ATOM 721 C CA . LEU A 1 90 ? 0.588 -1.434 -13.307 1.00 83.88 90 LEU A CA 1
ATOM 722 C C . LEU A 1 90 ? 0.360 -0.175 -12.462 1.00 83.88 90 LEU A C 1
ATOM 724 O O . LEU A 1 90 ? -0.547 -0.158 -11.631 1.00 83.88 90 LEU A O 1
ATOM 728 N N . ALA A 1 91 ? 1.133 0.887 -12.698 1.00 80.81 91 ALA A N 1
ATOM 729 C CA . ALA A 1 91 ? 1.039 2.115 -11.914 1.00 80.81 91 ALA A CA 1
ATOM 730 C C . ALA A 1 91 ? -0.349 2.771 -12.021 1.00 80.81 91 ALA A C 1
ATOM 732 O O . ALA A 1 91 ? -0.945 3.139 -11.006 1.00 80.81 91 ALA A O 1
ATOM 733 N N . THR A 1 92 ? -0.907 2.841 -13.233 1.00 86.75 92 THR A N 1
ATOM 734 C CA . THR A 1 92 ? -2.245 3.397 -13.470 1.00 86.75 92 THR A CA 1
ATOM 735 C C . THR A 1 92 ? -3.327 2.553 -12.802 1.00 86.75 92 THR A C 1
ATOM 737 O O . THR A 1 92 ? -4.160 3.096 -12.077 1.00 86.75 92 THR A O 1
ATOM 740 N N . LYS A 1 93 ? -3.294 1.221 -12.950 1.00 91.88 93 LYS A N 1
ATOM 741 C CA . LYS A 1 93 ? -4.266 0.344 -12.277 1.00 91.88 93 LYS A CA 1
ATOM 742 C C . LYS A 1 93 ? -4.199 0.462 -10.755 1.00 91.88 93 LYS A C 1
ATOM 744 O O . LYS A 1 93 ? -5.237 0.526 -10.102 1.00 91.88 93 LYS A O 1
ATOM 749 N N . MET A 1 94 ? -2.997 0.536 -10.185 1.00 86.62 94 MET A N 1
ATOM 750 C CA . MET A 1 94 ? -2.810 0.727 -8.743 1.00 86.62 94 MET A CA 1
ATOM 751 C C . MET A 1 94 ? -3.380 2.066 -8.263 1.00 86.62 94 MET A C 1
ATOM 753 O O . MET A 1 94 ? -4.002 2.124 -7.201 1.00 86.62 94 MET A O 1
ATOM 757 N N . LYS A 1 95 ? -3.229 3.134 -9.056 1.00 85.88 95 LYS A N 1
ATOM 758 C CA . LYS A 1 95 ? -3.814 4.448 -8.760 1.00 85.88 95 LYS A CA 1
ATOM 759 C C . LYS A 1 95 ? -5.344 4.395 -8.725 1.00 85.88 95 LYS A C 1
ATOM 761 O O . LYS A 1 95 ? -5.936 4.902 -7.773 1.00 85.88 95 LYS A O 1
ATOM 766 N N . GLU A 1 96 ? -5.967 3.748 -9.704 1.00 91.56 96 GLU A N 1
ATOM 767 C CA . GLU A 1 96 ? -7.426 3.581 -9.765 1.00 91.56 96 GLU A CA 1
ATOM 768 C C . GLU A 1 96 ? -7.955 2.726 -8.606 1.00 91.56 96 GLU A C 1
ATOM 770 O O . GLU A 1 96 ? -8.903 3.111 -7.915 1.00 91.56 96 GLU A O 1
ATOM 775 N N . ILE A 1 97 ? -7.296 1.598 -8.316 1.00 91.38 97 ILE A N 1
ATOM 776 C CA . ILE A 1 97 ? -7.644 0.758 -7.165 1.00 91.38 97 ILE A CA 1
ATOM 777 C C . ILE A 1 97 ? -7.535 1.534 -5.855 1.00 91.38 97 ILE A C 1
ATOM 779 O O . ILE A 1 97 ? -8.437 1.436 -5.025 1.00 91.38 97 ILE A O 1
ATOM 783 N N . LYS A 1 98 ? -6.482 2.339 -5.662 1.00 84.62 98 LYS A N 1
ATOM 784 C CA . LYS A 1 98 ? -6.329 3.175 -4.461 1.00 84.62 98 LYS A CA 1
ATOM 785 C C . LYS A 1 98 ? -7.547 4.077 -4.248 1.00 84.62 98 LYS A C 1
ATOM 787 O O . LYS A 1 98 ? -7.996 4.217 -3.113 1.00 84.62 98 LYS A O 1
ATOM 792 N N . GLN A 1 99 ? -8.095 4.676 -5.308 1.00 86.06 99 GLN A N 1
ATOM 793 C CA . GLN A 1 99 ? -9.285 5.527 -5.192 1.00 86.06 99 GLN A CA 1
ATOM 794 C C . GLN A 1 99 ? -10.536 4.720 -4.846 1.00 86.06 99 GLN A C 1
ATOM 796 O O . GLN A 1 99 ? -11.256 5.084 -3.917 1.00 86.06 99 GLN A O 1
ATOM 801 N N . LYS A 1 100 ? -10.756 3.587 -5.521 1.00 90.31 100 LYS A N 1
ATOM 802 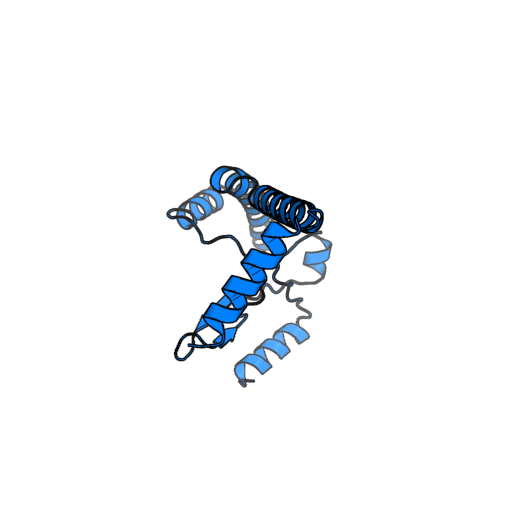C CA . LYS A 1 100 ? -11.885 2.692 -5.221 1.00 90.31 100 LYS A CA 1
ATOM 803 C C . LYS A 1 100 ? -11.842 2.183 -3.781 1.00 90.31 100 LYS A C 1
ATOM 805 O O . LYS A 1 100 ? -12.852 2.231 -3.090 1.00 90.31 100 LYS A O 1
ATOM 810 N N . LEU A 1 101 ? -10.662 1.793 -3.297 1.00 85.88 101 LEU A N 1
ATOM 811 C CA . LEU A 1 101 ? -10.458 1.368 -1.912 1.00 85.88 101 LEU A CA 1
ATOM 812 C C . LEU A 1 101 ? -10.748 2.483 -0.907 1.00 85.88 101 LEU A C 1
ATOM 814 O O . LEU A 1 101 ? -11.313 2.200 0.141 1.00 85.88 101 LEU A O 1
ATOM 818 N N . LYS A 1 102 ? -10.399 3.742 -1.199 1.00 82.44 102 LYS A N 1
ATOM 819 C CA . LYS A 1 102 ? -10.726 4.871 -0.310 1.00 82.44 102 LYS A CA 1
ATOM 820 C C . LYS A 1 102 ? -12.232 5.061 -0.152 1.00 82.44 102 LYS A C 1
ATOM 822 O O . LYS A 1 102 ? -12.695 5.271 0.967 1.00 82.44 102 LYS A O 1
ATOM 827 N N . VAL A 1 103 ? -12.971 5.001 -1.261 1.00 87.00 103 VAL A N 1
ATOM 828 C CA . VAL A 1 103 ? -14.437 5.112 -1.260 1.00 87.00 103 VAL A CA 1
ATOM 829 C C . VAL A 1 103 ? -15.043 3.929 -0.514 1.00 87.00 103 VAL A C 1
ATOM 831 O O . VAL A 1 103 ? -15.743 4.127 0.472 1.00 87.00 103 VAL A O 1
ATOM 834 N N . TRP A 1 104 ? -14.661 2.711 -0.893 1.00 87.44 104 TRP A N 1
ATOM 835 C CA . TRP A 1 104 ? -15.146 1.485 -0.266 1.00 87.44 104 TRP A CA 1
ATOM 836 C C . TRP A 1 104 ? -14.848 1.421 1.235 1.00 87.44 104 TRP A C 1
ATOM 838 O O . TRP A 1 104 ? -15.718 1.072 2.024 1.00 8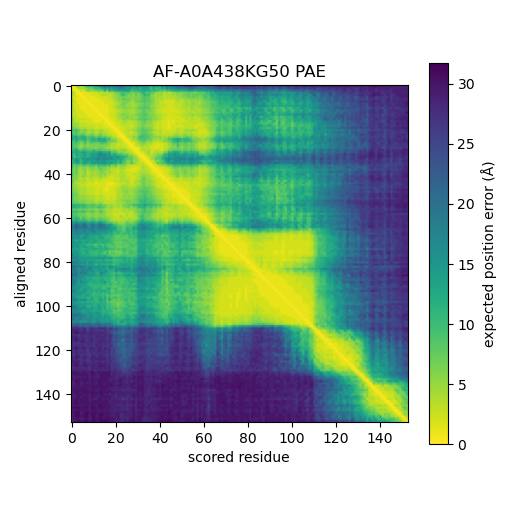7.44 104 TRP A O 1
ATOM 848 N N . ASN A 1 105 ? -13.647 1.822 1.664 1.00 81.31 105 ASN A N 1
ATOM 849 C CA . ASN A 1 105 ? -13.289 1.850 3.081 1.00 81.31 105 ASN A CA 1
ATOM 850 C C . ASN A 1 105 ? -14.187 2.818 3.871 1.00 81.31 105 ASN A C 1
ATOM 852 O O . ASN A 1 105 ? -14.588 2.505 4.989 1.00 81.31 105 ASN A O 1
ATOM 856 N N . ARG A 1 106 ? -14.545 3.968 3.279 1.00 80.50 106 ARG A N 1
ATOM 857 C CA . ARG A 1 106 ? -15.509 4.906 3.872 1.00 80.50 106 ARG A CA 1
ATOM 858 C C . ARG A 1 106 ? -16.923 4.320 3.909 1.00 80.50 106 ARG A C 1
ATOM 860 O O . ARG A 1 106 ? -17.616 4.544 4.890 1.00 80.50 106 ARG A O 1
ATOM 867 N N . GLU A 1 107 ? -17.361 3.623 2.867 1.00 82.62 107 GLU A N 1
ATOM 868 C CA . GLU A 1 107 ? -18.715 3.053 2.790 1.00 82.62 107 GLU A CA 1
ATOM 869 C C . GLU A 1 107 ? -18.907 1.871 3.745 1.00 82.62 107 GLU A C 1
ATOM 871 O O . GLU A 1 107 ? -19.935 1.782 4.408 1.00 82.62 107 GLU A O 1
ATOM 876 N N . VAL A 1 108 ? -17.911 0.988 3.850 1.00 77.88 108 VAL A N 1
ATOM 877 C CA . VAL A 1 108 ? -18.007 -0.245 4.645 1.00 77.88 108 VAL A CA 1
ATOM 878 C C . VAL A 1 108 ? -17.690 -0.018 6.118 1.00 77.88 108 VAL A C 1
ATOM 880 O O . VAL A 1 108 ? -18.383 -0.550 6.980 1.00 77.88 108 VAL A O 1
ATOM 883 N N . PHE A 1 109 ? -16.655 0.764 6.432 1.00 71.81 109 PHE A N 1
ATOM 884 C CA . PHE A 1 109 ? -16.211 0.964 7.818 1.00 71.81 109 PHE A CA 1
ATOM 885 C C . PHE A 1 109 ? -16.565 2.345 8.373 1.00 71.81 109 PHE A C 1
ATOM 887 O O . PHE A 1 109 ? -16.338 2.622 9.553 1.00 71.81 109 PHE A O 1
ATOM 894 N N . GLY A 1 110 ? -17.111 3.235 7.543 1.00 67.56 110 GLY A N 1
ATOM 895 C CA . GLY A 1 110 ? -17.391 4.600 7.947 1.00 67.56 110 GLY A CA 1
ATOM 896 C C . GLY A 1 110 ? -16.123 5.391 8.267 1.00 67.56 110 GLY A C 1
ATOM 897 O O . GLY A 1 110 ? -15.008 5.131 7.812 1.00 67.56 110 GLY A O 1
ATOM 898 N N . LYS A 1 111 ? -16.314 6.404 9.103 1.00 62.56 111 LYS A N 1
ATOM 899 C CA . LYS A 1 111 ? -15.297 7.326 9.604 1.00 62.56 111 LYS A CA 1
ATOM 900 C C . LYS A 1 111 ? -14.635 6.733 10.866 1.00 62.56 111 LYS A C 1
ATOM 902 O O . LYS A 1 111 ? -14.586 7.389 11.903 1.00 62.56 111 LYS A O 1
ATOM 907 N N . LEU A 1 112 ? -14.180 5.479 10.799 1.00 54.97 112 LEU A N 1
ATOM 908 C CA . LEU A 1 112 ? -13.731 4.690 11.959 1.00 54.97 112 LEU A CA 1
ATOM 909 C C . LEU A 1 112 ? -12.682 5.415 12.823 1.00 54.97 112 LEU A C 1
ATOM 911 O O . LEU A 1 112 ? -12.798 5.421 14.043 1.00 54.97 112 LEU A O 1
ATOM 915 N N . GLU A 1 113 ? -11.723 6.105 12.200 1.00 55.44 113 GLU A N 1
ATOM 916 C CA . GLU A 1 113 ? -10.703 6.888 12.917 1.00 55.44 113 GLU A CA 1
ATOM 917 C C . GLU A 1 113 ? -11.279 8.114 13.632 1.00 55.44 113 GLU A C 1
ATOM 919 O O . GLU A 1 113 ? -10.962 8.381 14.786 1.00 55.44 113 GLU A O 1
ATOM 924 N N . THR A 1 114 ? -12.195 8.838 12.991 1.00 54.41 114 THR A N 1
ATOM 925 C CA . THR A 1 114 ? -12.923 9.949 13.626 1.00 54.41 114 THR A CA 1
ATOM 926 C C . THR A 1 114 ? -13.824 9.469 14.757 1.00 54.41 114 THR A C 1
ATOM 928 O O . THR A 1 114 ? -13.885 10.136 15.778 1.00 54.41 114 THR A O 1
ATOM 931 N N . ASN A 1 115 ? -14.471 8.308 14.632 1.00 59.25 115 ASN A N 1
ATOM 932 C CA . ASN A 1 115 ? -15.286 7.752 15.714 1.00 59.25 115 ASN A CA 1
ATOM 933 C C . ASN A 1 115 ? -14.415 7.279 16.884 1.00 59.25 115 ASN A C 1
ATOM 935 O O . ASN A 1 115 ? -14.788 7.479 18.033 1.00 59.25 115 ASN A O 1
ATOM 939 N N . LYS A 1 116 ? -13.232 6.716 16.609 1.00 59.72 116 LYS A N 1
ATOM 940 C CA . LYS A 1 116 ? -12.251 6.339 17.633 1.00 59.72 116 LYS A CA 1
ATOM 941 C C . LYS A 1 116 ? -11.668 7.563 18.342 1.00 59.72 116 LYS A C 1
ATOM 943 O O . LYS A 1 116 ? -11.572 7.559 19.561 1.00 59.72 116 LYS A O 1
ATOM 948 N N . SER A 1 117 ? -11.335 8.618 17.597 1.00 59.72 117 SER A N 1
ATOM 949 C CA . SER A 1 117 ? -10.861 9.892 18.153 1.00 59.72 117 SER A CA 1
ATOM 950 C C . SER A 1 117 ? -11.937 10.599 18.975 1.00 59.72 117 SER A C 1
ATOM 952 O O . SER A 1 117 ? -11.624 11.145 20.024 1.00 59.72 117 SER A O 1
ATOM 954 N N . LEU A 1 118 ? -13.196 10.578 18.526 1.00 68.88 118 LEU A N 1
ATOM 955 C CA . LEU A 1 118 ? -14.324 11.140 19.273 1.00 68.88 118 LEU A CA 1
ATOM 956 C C . LEU A 1 118 ? -14.612 10.331 20.539 1.00 68.88 118 LEU A C 1
ATOM 958 O O . LEU A 1 118 ? -14.837 10.919 21.589 1.00 68.88 118 LEU A O 1
ATOM 962 N N . ALA A 1 119 ? -14.549 8.999 20.463 1.00 65.50 119 ALA A N 1
ATOM 963 C CA . ALA A 1 119 ? -14.685 8.138 21.632 1.00 65.50 119 ALA A CA 1
ATOM 964 C C . ALA A 1 119 ? -13.548 8.371 22.642 1.00 65.50 119 ALA A C 1
A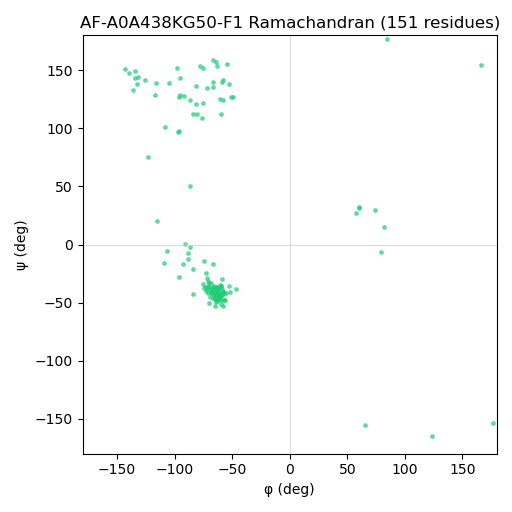TOM 966 O O . ALA A 1 119 ? -13.818 8.471 23.832 1.00 65.50 119 ALA A O 1
ATOM 967 N N . LEU A 1 120 ? -12.300 8.526 22.180 1.00 70.38 120 LEU A N 1
ATOM 968 C CA . LEU A 1 120 ? -11.152 8.850 23.036 1.00 70.38 120 LEU A CA 1
ATOM 969 C C . LEU A 1 120 ? -11.290 10.234 23.683 1.00 70.38 120 LEU A C 1
ATOM 971 O O . LEU A 1 120 ? -11.155 10.335 24.895 1.00 70.38 120 LEU A O 1
ATOM 975 N N . GLN A 1 121 ? -11.652 11.270 22.918 1.00 71.94 121 GLN A N 1
ATOM 976 C CA . GLN A 1 121 ? -11.922 12.603 23.476 1.00 71.94 121 GLN A CA 1
ATOM 977 C C . GLN A 1 121 ? -13.077 12.595 24.481 1.00 71.94 121 GLN A C 1
ATOM 979 O O . GLN A 1 121 ? -13.059 13.352 25.446 1.00 71.94 121 GLN A O 1
ATOM 984 N N . GLN A 1 122 ? -14.094 11.763 24.259 1.00 70.19 122 GLN A N 1
ATOM 985 C CA . GLN A 1 122 ? -15.227 11.651 25.169 1.00 70.19 122 GLN A CA 1
ATOM 986 C C . GLN A 1 122 ? -14.838 10.941 26.471 1.00 70.19 122 GLN A C 1
ATOM 988 O O . GLN A 1 122 ? -15.263 11.378 27.533 1.00 70.19 122 GLN A O 1
ATOM 993 N N . VAL A 1 123 ? -13.992 9.908 26.409 1.00 69.56 123 VAL A N 1
ATOM 994 C CA . VAL A 1 123 ? -13.404 9.272 27.601 1.00 69.56 123 VAL A CA 1
ATOM 995 C C . VAL A 1 123 ? -12.526 10.266 28.366 1.00 69.56 123 VAL A C 1
ATOM 997 O O . VAL A 1 123 ? -12.737 10.458 29.556 1.00 69.56 123 VAL A O 1
ATOM 1000 N N . GLU A 1 124 ? -11.631 10.984 27.682 1.00 76.00 124 GLU A N 1
ATOM 1001 C CA . GLU A 1 124 ? -10.785 12.019 28.299 1.00 76.00 124 GLU A CA 1
ATOM 1002 C C . GLU A 1 124 ? -11.605 13.154 28.939 1.00 76.00 124 GLU A C 1
ATOM 1004 O O . GLU A 1 124 ? -11.225 13.699 29.976 1.00 76.00 124 GLU A O 1
ATOM 1009 N N . PHE A 1 125 ? -12.739 13.519 28.333 1.00 74.25 125 PHE A N 1
ATOM 1010 C CA . PHE A 1 125 ? -13.674 14.494 28.891 1.00 74.25 125 PHE A CA 1
ATOM 1011 C C . PHE A 1 125 ? -14.291 13.997 30.206 1.00 74.25 125 PHE A C 1
ATOM 1013 O O . PHE A 1 125 ? -14.245 14.723 31.200 1.00 74.25 125 PHE A O 1
ATOM 1020 N N . TRP A 1 126 ? -14.810 12.764 30.235 1.00 63.88 126 TRP A N 1
ATOM 1021 C CA . TRP A 1 126 ? -15.402 12.180 31.442 1.00 63.88 126 TRP A CA 1
ATOM 1022 C C . TRP A 1 126 ? -14.369 11.953 32.552 1.00 63.88 126 TRP A C 1
ATOM 1024 O O . TRP A 1 126 ? -14.657 12.279 33.702 1.00 63.88 126 TRP A O 1
ATOM 1034 N N . ASP A 1 127 ? -13.150 11.520 32.217 1.00 69.50 127 ASP A N 1
ATOM 1035 C CA . ASP A 1 127 ? -12.041 11.380 33.175 1.00 69.50 127 ASP A CA 1
ATOM 1036 C C . ASP A 1 127 ? -11.662 12.735 33.807 1.00 69.50 127 ASP A C 1
ATOM 1038 O O . ASP A 1 127 ? -11.360 12.831 35.001 1.00 69.50 127 ASP A O 1
ATOM 1042 N N . ARG A 1 128 ? -11.709 13.820 33.021 1.00 67.56 128 ARG A N 1
ATOM 1043 C CA . ARG A 1 128 ? -11.428 15.182 33.495 1.00 67.56 128 ARG A CA 1
ATOM 1044 C C . ARG A 1 128 ? -12.550 15.748 34.367 1.00 67.56 128 ARG A C 1
ATOM 1046 O O . ARG A 1 128 ? -12.249 16.423 35.352 1.00 67.56 128 ARG A O 1
ATOM 1053 N N . GLU A 1 129 ? -13.815 15.499 34.026 1.00 64.12 129 GLU A N 1
ATOM 1054 C CA . GLU A 1 129 ? -14.957 15.885 34.867 1.00 64.12 129 GLU A CA 1
ATOM 1055 C C . GLU A 1 129 ? -14.989 15.094 36.182 1.00 64.12 129 GLU A C 1
ATOM 1057 O O . GLU A 1 129 ? -15.219 15.676 37.245 1.00 64.12 129 GLU A O 1
ATOM 1062 N N . GLU A 1 130 ? -14.681 13.795 36.147 1.00 55.62 130 GLU A N 1
ATOM 1063 C CA . GLU A 1 130 ? -14.574 12.960 37.346 1.00 55.62 130 GLU A CA 1
ATOM 1064 C C . GLU A 1 130 ? -13.414 13.411 38.248 1.00 55.62 130 GLU A C 1
ATOM 1066 O O . GLU A 1 130 ? -13.584 13.528 39.462 1.00 55.62 130 GLU A O 1
ATOM 1071 N N . SER A 1 131 ? -12.269 13.787 37.665 1.00 56.03 131 SER A N 1
ATOM 1072 C CA . SER A 1 131 ? -11.142 14.369 38.406 1.00 56.03 131 SER A CA 1
ATOM 1073 C C . SER A 1 131 ? -11.443 15.751 39.012 1.00 56.03 131 SER A C 1
ATOM 1075 O O . SER A 1 131 ? -10.690 16.205 39.878 1.00 56.03 131 SER A O 1
ATOM 1077 N N . GLY A 1 132 ? -12.499 16.437 38.561 1.00 53.72 132 GLY A N 1
ATOM 1078 C CA . GLY A 1 132 ? -12.936 17.742 39.066 1.00 53.72 132 GLY A CA 1
ATOM 10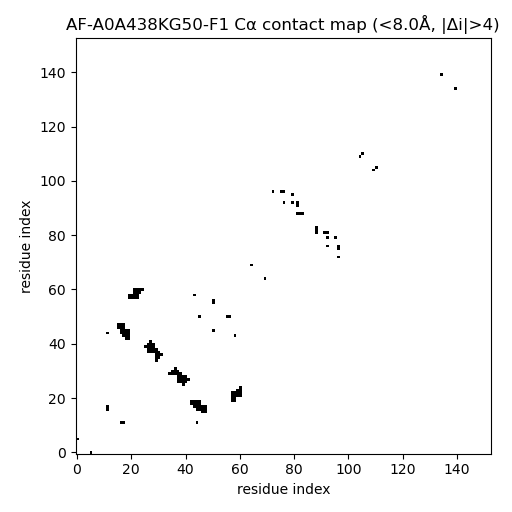79 C C . GLY A 1 132 ? -13.907 17.673 40.250 1.00 53.72 132 GLY A C 1
ATOM 1080 O O . GLY A 1 132 ? -14.130 18.686 40.918 1.00 53.72 132 GLY A O 1
ATOM 1081 N N . ARG A 1 133 ? -14.474 16.496 40.555 1.00 52.41 133 ARG A N 1
ATOM 1082 C CA . ARG A 1 133 ? -15.292 16.297 41.757 1.00 52.41 133 ARG A CA 1
ATOM 1083 C C . ARG A 1 133 ? -14.386 16.185 42.982 1.00 52.41 133 ARG A C 1
ATOM 1085 O O . ARG A 1 133 ? -13.731 15.170 43.205 1.00 52.41 133 ARG A O 1
ATOM 1092 N N . ILE A 1 134 ? -14.394 17.217 43.827 1.00 51.22 134 ILE A N 1
ATOM 1093 C CA . ILE A 1 134 ? -13.971 17.068 45.222 1.00 51.22 134 ILE A CA 1
ATOM 1094 C C . ILE A 1 134 ? -14.907 16.026 45.838 1.00 51.22 134 ILE A C 1
ATOM 1096 O O . ILE A 1 134 ? -16.107 16.275 45.956 1.00 51.22 134 ILE A O 1
ATOM 1100 N N . LEU A 1 135 ? -14.363 14.854 46.175 1.00 50.44 135 LEU A N 1
ATOM 1101 C CA . LEU A 1 135 ? -15.094 13.813 46.896 1.00 50.44 135 LEU A CA 1
ATOM 1102 C C . LEU A 1 135 ? -15.725 14.445 48.135 1.00 50.44 135 LEU A C 1
ATOM 1104 O O . LEU A 1 135 ? -15.035 15.095 48.928 1.00 50.44 135 LEU A O 1
ATOM 1108 N N . THR A 1 136 ? -17.031 14.265 48.306 1.00 59.25 136 THR A N 1
ATOM 1109 C CA . THR A 1 136 ? -17.682 14.695 49.543 1.00 59.25 136 THR A CA 1
ATOM 1110 C C . THR A 1 136 ? -17.107 13.888 50.710 1.00 59.25 136 THR A C 1
ATOM 1112 O O . THR A 1 136 ? -16.611 12.769 50.536 1.00 59.25 136 THR A O 1
ATOM 1115 N N . VAL A 1 137 ? -17.146 14.451 51.921 1.00 56.03 137 VAL A N 1
ATOM 1116 C CA . VAL A 1 137 ? -16.598 13.787 53.117 1.00 56.03 137 VAL A CA 1
ATOM 1117 C C . VAL A 1 137 ? -17.178 12.370 53.280 1.00 56.03 137 VAL A C 1
ATOM 1119 O O . VAL A 1 137 ? -16.434 11.443 53.595 1.00 56.03 137 VAL A O 1
ATOM 1122 N N . GLU A 1 138 ? -18.453 12.155 52.941 1.00 58.16 138 GLU A N 1
ATOM 1123 C CA . GLU A 1 138 ? -19.089 10.828 52.960 1.00 58.16 138 GLU A CA 1
ATOM 1124 C C . GLU A 1 138 ? -18.484 9.828 51.959 1.00 58.16 138 GLU A C 1
ATOM 1126 O O . GLU A 1 138 ? -18.233 8.674 52.318 1.00 58.16 138 GLU A O 1
ATOM 1131 N N . GLU A 1 139 ? -18.178 10.248 50.728 1.00 57.31 139 GLU A N 1
ATOM 1132 C CA . GLU A 1 139 ? -17.576 9.373 49.709 1.00 57.31 139 GLU A CA 1
ATOM 1133 C C . GLU A 1 139 ? -16.121 9.004 50.048 1.00 57.31 139 GLU A C 1
ATOM 1135 O O . GLU A 1 139 ? -15.679 7.880 49.781 1.00 57.31 139 GLU A O 1
ATOM 1140 N N . THR A 1 140 ? -15.377 9.908 50.700 1.00 57.38 140 THR A N 1
ATOM 1141 C CA . THR A 1 140 ? -14.017 9.604 51.186 1.00 57.38 140 THR A CA 1
ATOM 1142 C C . THR A 1 140 ? -14.010 8.558 52.304 1.00 57.38 140 THR A C 1
ATOM 1144 O O . THR A 1 140 ? -13.134 7.688 52.332 1.00 57.38 140 THR A O 1
ATOM 1147 N N . GLU A 1 141 ? -15.012 8.582 53.185 1.00 61.94 141 GLU A N 1
ATOM 1148 C CA . GLU A 1 141 ? -15.141 7.632 54.292 1.00 61.94 141 GLU A CA 1
ATOM 1149 C C . GLU A 1 141 ? -15.623 6.251 53.815 1.00 61.94 141 GLU A C 1
ATOM 1151 O O . GLU A 1 141 ? -15.144 5.223 54.305 1.00 61.94 141 GLU A O 1
ATOM 1156 N N . LEU A 1 142 ? -16.478 6.193 52.787 1.00 62.47 142 LEU A N 1
ATOM 1157 C CA . LEU A 1 142 ? -16.865 4.936 52.132 1.00 62.47 142 LEU A CA 1
ATOM 1158 C C . LEU A 1 142 ? -15.677 4.254 51.435 1.00 62.47 142 LEU A C 1
ATOM 1160 O O . LEU A 1 142 ? -15.492 3.042 51.586 1.00 62.47 142 LEU A O 1
ATOM 1164 N N . ARG A 1 143 ? -14.811 5.020 50.756 1.00 58.94 143 ARG A N 1
ATOM 1165 C CA . ARG A 1 143 ? -13.583 4.481 50.143 1.00 58.94 143 ARG A CA 1
ATOM 1166 C C . ARG A 1 143 ? -12.565 4.002 51.182 1.00 58.94 143 ARG A C 1
ATOM 1168 O O . ARG A 1 143 ? -11.940 2.963 50.969 1.00 58.94 143 ARG A O 1
ATOM 1175 N N . LYS A 1 144 ? -12.412 4.690 52.324 1.00 58.09 144 LYS A N 1
ATOM 1176 C CA . LYS A 1 144 ? -11.576 4.197 53.440 1.00 58.09 144 LYS A CA 1
ATOM 1177 C C . LYS A 1 144 ? -12.118 2.888 54.016 1.00 58.09 144 LYS A C 1
ATOM 1179 O O . LYS A 1 144 ? -11.343 1.951 54.195 1.00 58.09 144 LYS A O 1
ATOM 1184 N N . LYS A 1 145 ? -13.435 2.786 54.238 1.00 56.62 145 LYS A N 1
ATOM 1185 C CA . LYS A 1 145 ? -14.078 1.547 54.715 1.00 56.62 145 LYS A CA 1
ATOM 1186 C C . LYS A 1 145 ? -13.890 0.382 53.738 1.00 56.62 145 LYS A C 1
ATOM 1188 O O . LYS A 1 145 ? -13.509 -0.701 54.170 1.00 56.62 145 LYS A O 1
ATOM 1193 N N . GLN A 1 146 ? -14.068 0.597 52.432 1.00 49.72 146 GLN A N 1
ATOM 1194 C CA . GLN A 1 146 ? -13.837 -0.443 51.415 1.00 49.72 146 GLN A CA 1
ATOM 1195 C C . GLN A 1 146 ? -12.371 -0.891 51.334 1.00 49.72 146 GLN A C 1
ATOM 1197 O O . GLN A 1 146 ? -12.097 -2.074 51.156 1.00 49.72 146 GLN A O 1
ATOM 1202 N N . ARG A 1 147 ? -11.417 0.027 51.512 1.00 52.06 147 ARG A N 1
ATOM 1203 C CA . ARG A 1 147 ? -9.982 -0.288 51.462 1.00 52.06 147 ARG A CA 1
ATOM 1204 C C . ARG A 1 147 ? -9.501 -1.077 52.689 1.00 52.06 147 ARG A C 1
ATOM 1206 O O . ARG A 1 147 ? -8.594 -1.890 52.557 1.00 52.06 147 ARG A O 1
ATOM 1213 N N . ILE A 1 148 ? -10.143 -0.894 53.846 1.00 55.47 148 ILE A N 1
ATOM 1214 C CA . ILE A 1 148 ? -9.910 -1.700 55.061 1.00 55.47 148 ILE A CA 1
ATOM 1215 C C . ILE A 1 148 ? -10.460 -3.127 54.900 1.00 55.47 148 ILE A C 1
ATOM 1217 O O . ILE A 1 148 ? -9.833 -4.076 55.358 1.00 55.47 148 ILE A O 1
ATOM 1221 N N . ILE A 1 149 ? -11.591 -3.298 54.209 1.00 51.66 149 ILE A N 1
ATOM 1222 C CA . ILE A 1 149 ? -12.210 -4.618 53.983 1.00 51.66 149 ILE A CA 1
ATOM 1223 C C . ILE A 1 149 ? -11.357 -5.500 53.054 1.00 51.66 149 ILE A C 1
ATOM 1225 O O . ILE A 1 149 ? -11.306 -6.709 53.242 1.00 51.66 149 ILE A O 1
ATOM 1229 N N . ILE A 1 150 ? -10.650 -4.908 52.086 1.00 52.62 150 ILE A N 1
ATOM 1230 C CA . ILE A 1 150 ? -9.815 -5.651 51.122 1.00 52.62 150 ILE A CA 1
ATOM 1231 C C . ILE A 1 150 ? -8.415 -5.972 51.687 1.00 52.62 150 ILE A C 1
ATOM 1233 O O . ILE A 1 150 ? -7.766 -6.898 51.219 1.00 52.62 150 ILE A O 1
ATOM 1237 N N . GLY A 1 151 ? -7.938 -5.238 52.700 1.00 46.19 151 GLY A N 1
ATOM 1238 C CA . GLY A 1 151 ? -6.611 -5.443 53.304 1.00 46.19 151 GLY A CA 1
ATOM 1239 C C . GLY A 1 151 ? -6.549 -6.459 54.452 1.00 46.19 151 GLY A C 1
ATOM 1240 O O . GLY A 1 151 ? -5.453 -6.763 54.909 1.00 46.19 151 GLY A O 1
ATOM 1241 N N . ASN A 1 152 ? -7.695 -6.965 54.915 1.00 47.47 152 ASN A N 1
ATOM 1242 C CA . ASN A 1 152 ? -7.803 -7.920 56.027 1.00 47.47 152 ASN A CA 1
ATOM 1243 C C . ASN A 1 152 ? -8.353 -9.297 55.590 1.00 47.47 152 ASN A C 1
ATOM 1245 O O . ASN A 1 152 ? -8.876 -10.035 56.426 1.00 47.47 152 ASN A O 1
ATOM 1249 N N . GLY A 1 153 ? -8.270 -9.619 54.294 1.00 39.09 153 GLY A N 1
ATOM 1250 C CA . GLY A 1 153 ? -8.605 -10.930 53.724 1.00 39.09 153 GLY A CA 1
ATOM 1251 C C . GLY A 1 153 ? -7.365 -11.723 53.349 1.00 39.09 153 GLY A C 1
ATOM 1252 O O . GLY A 1 153 ? -6.423 -11.095 52.817 1.00 39.09 153 GLY A O 1
#

Foldseek 3Di:
DDPVVVVVVVVLVVQVWDWADEPPDDFDDFDDDVRPDGHHPDTDTHHPVVCVVDPPDHHYDDDDDDPCNVVVLVVLLVPDDDDDDPVVNVVVSVVVSVVVCVVVCCVPVNPVVVVVVVVVVVVVVVVVVVVVDPQDPVNVVVVVVVVVVVVPD

Mean predicted aligned error: 15.43 Å

Secondary structure (DSSP, 8-state):
--HHHHHHHHHHHHTT-EEPPEES-S-SEEESGGG-EEE-----EE-HHHHHHSTT--EEPPPPPPTTHHHHHHHHHHH----S-HHHHHHHHHHHHHHHHHHHHHHHH-SHHHHHHHHHHHHHHHHHHHTT----HHHHHHHHHHHHHHHT-

InterPro domains:
  IPR036691 Endonuclease/exonuclease/phosphatase superfamily [G3DSA:3.60.10.10] (1-69)
  IPR036691 Endonuclease/exonuclease/phosphatase superfamily [SSF56219] (4-64)

Organism: Vitis vinifera (NCBI:txid29760)

pLDDT: mean 76.5, std 13.45, range [39.09, 96.31]

Radius of gyration: 25.55 Å; Cα contacts (8 Å, |Δi|>4): 80; chains: 1; bounding box: 42×39×79 Å

Sequence (153 aa):
MNSVMRKFAEVVDDLGLMDLPLQGGEFTWNGGQNNQVWARLDRFLVSPSWTDQYNGISQCRLSRPVEGFKDLVRSWWQGIEVRGSGSYKLATKMKEIKQKLKVWNREVFGKLETNKSLALQQVEFWDREESGRILTVEETELRKKQRIIIGNG

Solvent-accessible surface area (backbone atoms only — not comparable to full-atom values): 9275 Å² total; per-residue (Å²): 131,59,72,67,61,51,55,51,49,50,53,36,59,77,68,56,42,43,71,55,64,62,41,87,52,87,57,74,42,74,33,69,82,90,60,76,40,73,40,69,76,82,77,54,72,39,49,64,72,54,51,71,76,44,72,89,75,74,43,66,62,73,74,82,77,56,90,65,45,69,58,52,53,48,51,53,58,69,70,56,84,68,84,78,54,71,68,54,31,50,54,53,48,52,54,54,48,53,53,54,49,56,53,49,47,41,72,76,58,44,63,52,67,60,52,49,50,50,52,50,53,49,50,55,48,51,54,53,55,58,72,64,56,77,72,50,74,68,57,52,51,52,52,52,53,54,55,54,62,66,72,76,111